Protein AF-A0A443QEW9-F1 (afdb_monomer)

Solvent-accessible surface area (backbone atoms only — not comparable to full-atom values): 5652 Å² total; per-residue (Å²): 107,82,83,52,45,66,53,49,74,74,38,50,66,60,48,54,50,66,76,63,37,86,85,68,76,74,61,65,90,79,42,79,91,50,72,88,54,58,60,74,56,68,64,31,67,66,51,55,51,48,52,52,51,53,49,53,50,50,51,51,52,52,53,52,50,52,51,55,50,51,52,53,55,45,52,58,48,49,57,59,41,51,58,66,77,54,79,79,82,86,85,133

Radius of gyration: 24.47 Å; Cα contacts (8 Å, |Δi|>4): 19; chains: 1; bounding box: 50×61×42 Å

Organism: NCBI:txid1965070

Sequence (92 aa):
IAIGLPFLLRYPIEYIKSSFNLGRVFLYQWTVNWRFLPEEIFLDRRFHILLILCHLAAILVVSNFEVTNREAIRSLRFDNWEHRAYPFKTST

pLDDT: mean 83.89, std 11.34, range [43.25, 97.5]

Mean predicted aligned error: 10.64 Å

InterPro domains:
  IPR007873 Glycosyltransferase, ALG3 [PF05208] (2-73)
  IPR007873 Glycosyltransferase, ALG3 [PTHR12646] (1-71)

Secondary structure (DSSP, 8-state):
-TTTHHHHHH-HHHHHHHHH-TTPPPPGGG-STTTTS-HHHHT-HHHHHHHHHHHHHHHHHHHHHHHHHHHHHHHHHHHHHHHHH-------

Foldseek 3Di:
DVVCVVVCVVCVPVCVCVVPVLVDQDQPVPDPPCVVPDRVLSRDPVNVVVVVVVVVVVVVVVVVVVVVVVVVVVVVVVVVVCCVVP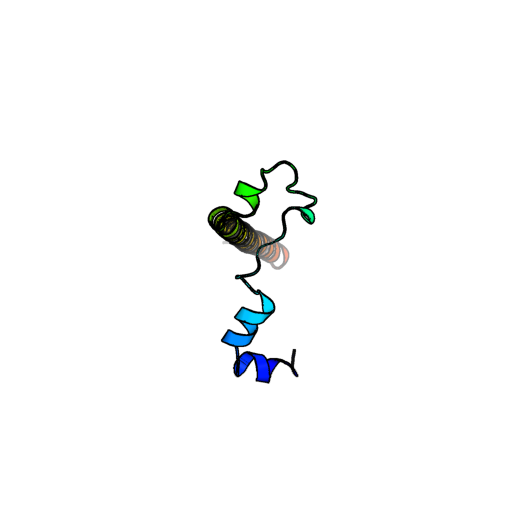VDDPDD

Structure (mmCIF, N/CA/C/O backbone):
data_AF-A0A443QEW9-F1
#
_entry.id   AF-A0A443QEW9-F1
#
loop_
_atom_site.group_PDB
_atom_site.id
_atom_site.type_symbol
_atom_site.label_atom_id
_atom_site.label_alt_id
_atom_site.label_comp_id
_atom_site.label_asym_id
_atom_site.label_entity_id
_atom_site.label_seq_id
_atom_site.pdbx_PDB_ins_code
_atom_site.Cartn_x
_atom_site.Cartn_y
_atom_site.Cartn_z
_atom_site.occupancy
_atom_site.B_iso_or_equiv
_atom_site.auth_seq_id
_atom_site.auth_comp_id
_atom_site.auth_asym_id
_atom_site.auth_atom_id
_atom_site.pdbx_PDB_model_num
ATOM 1 N N . ILE A 1 1 ? 17.245 -12.024 -10.519 1.00 63.19 1 ILE A N 1
ATOM 2 C CA . ILE A 1 1 ? 16.337 -11.427 -11.535 1.00 63.19 1 ILE A CA 1
ATOM 3 C C . ILE A 1 1 ? 16.400 -12.192 -12.859 1.00 63.19 1 ILE A C 1
ATOM 5 O O . ILE A 1 1 ? 15.355 -12.639 -13.303 1.00 63.19 1 I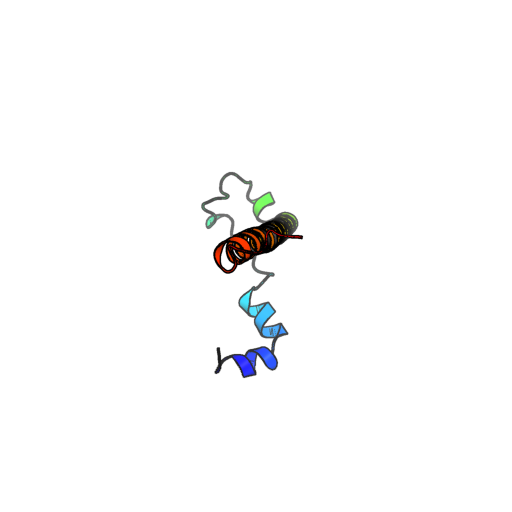LE A O 1
ATOM 9 N N . ALA A 1 2 ? 17.586 -12.435 -13.437 1.00 78.62 2 ALA A N 1
ATOM 10 C CA . ALA A 1 2 ? 17.736 -13.112 -14.738 1.00 78.62 2 ALA A CA 1
ATOM 11 C C . ALA A 1 2 ? 16.995 -14.464 -14.874 1.00 78.62 2 ALA A C 1
ATOM 13 O O . ALA A 1 2 ? 16.369 -14.712 -15.895 1.00 78.62 2 ALA A O 1
ATOM 14 N N . ILE A 1 3 ? 16.994 -15.300 -13.828 1.00 86.31 3 ILE A N 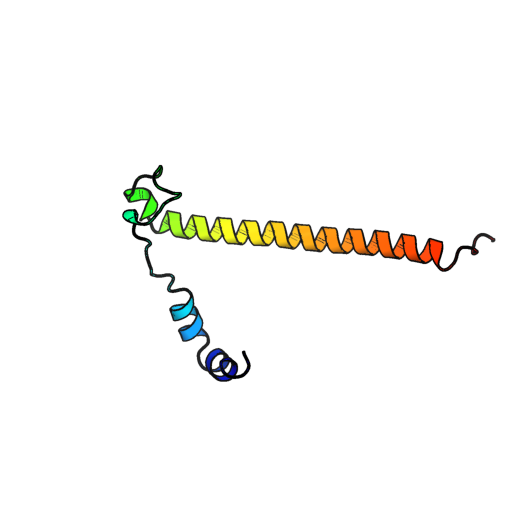1
ATOM 15 C CA . ILE A 1 3 ? 16.331 -16.620 -13.839 1.00 86.31 3 ILE A CA 1
ATOM 16 C C . ILE A 1 3 ? 14.800 -16.506 -13.714 1.00 86.31 3 ILE A C 1
ATOM 18 O O . ILE A 1 3 ? 14.065 -17.298 -14.291 1.00 86.31 3 ILE A O 1
ATOM 22 N N . GLY 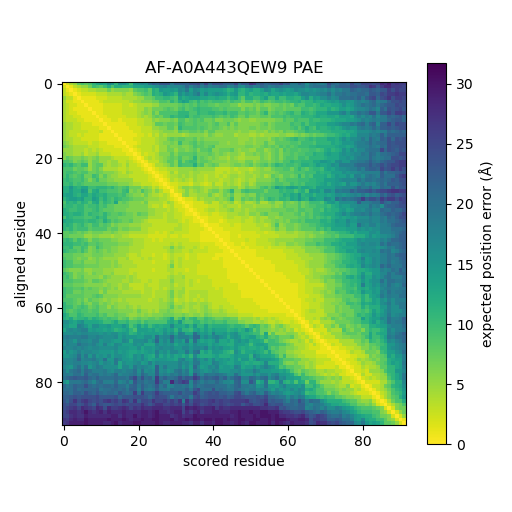A 1 4 ? 14.303 -15.503 -12.985 1.00 86.44 4 GLY A N 1
ATOM 23 C CA . GLY A 1 4 ? 12.864 -15.284 -12.789 1.00 86.44 4 GLY A CA 1
ATOM 24 C C . GLY A 1 4 ? 12.205 -14.469 -13.902 1.00 86.44 4 GLY A C 1
ATOM 25 O O . GLY A 1 4 ? 10.994 -14.535 -14.067 1.00 86.44 4 GLY A O 1
ATOM 26 N N . LEU A 1 5 ? 12.982 -13.722 -14.691 1.00 91.56 5 LEU A N 1
ATOM 27 C CA . LEU A 1 5 ? 12.486 -12.906 -15.798 1.00 91.56 5 LEU A CA 1
ATOM 28 C C . LEU A 1 5 ? 11.643 -13.691 -16.824 1.00 91.56 5 LEU A C 1
ATOM 30 O O . LEU A 1 5 ? 10.548 -13.219 -17.131 1.00 91.56 5 LEU A O 1
ATOM 34 N N . PRO A 1 6 ? 12.054 -14.881 -17.320 1.00 91.69 6 PRO A N 1
ATOM 35 C CA . PRO A 1 6 ? 11.207 -15.653 -18.232 1.00 91.69 6 PRO A CA 1
ATOM 36 C C . PRO A 1 6 ? 9.862 -16.045 -17.601 1.00 91.69 6 PRO A C 1
ATOM 38 O O . PRO A 1 6 ? 8.847 -16.042 -18.291 1.00 91.69 6 PRO A O 1
ATOM 41 N N . PHE A 1 7 ? 9.822 -16.313 -16.292 1.00 90.44 7 PHE A N 1
ATOM 42 C CA . PHE A 1 7 ? 8.579 -16.586 -15.565 1.00 90.44 7 PHE A CA 1
ATOM 43 C C . PHE A 1 7 ? 7.704 -15.330 -15.421 1.00 90.44 7 PHE A C 1
ATOM 45 O O . PHE A 1 7 ? 6.510 -15.392 -15.699 1.00 90.44 7 PHE A O 1
ATOM 52 N N . LEU A 1 8 ? 8.291 -14.182 -15.065 1.00 91.69 8 LEU A N 1
ATOM 53 C CA . LEU A 1 8 ? 7.574 -12.906 -14.931 1.00 91.69 8 LEU A CA 1
ATOM 54 C C . LEU A 1 8 ? 6.950 -12.443 -16.254 1.00 91.69 8 LEU A C 1
ATOM 56 O O . LEU A 1 8 ? 5.833 -11.934 -16.258 1.00 91.69 8 LEU A O 1
ATOM 60 N N . LEU A 1 9 ? 7.656 -12.637 -17.372 1.00 92.44 9 LEU A N 1
ATOM 61 C CA . LEU A 1 9 ? 7.168 -12.277 -18.706 1.00 92.44 9 LEU A CA 1
ATOM 62 C C . LEU A 1 9 ? 6.082 -13.237 -19.209 1.00 92.44 9 LEU A C 1
ATOM 64 O O . LEU A 1 9 ? 5.161 -12.813 -19.903 1.00 92.44 9 LEU A O 1
ATOM 68 N N . ARG A 1 10 ? 6.179 -14.527 -18.866 1.00 94.75 10 ARG A N 1
ATOM 69 C CA . ARG A 1 10 ? 5.219 -15.561 -19.282 1.00 94.75 10 ARG A CA 1
ATOM 70 C C . ARG A 1 10 ? 3.945 -15.553 -18.432 1.00 94.75 10 ARG A C 1
ATOM 72 O O . ARG A 1 10 ? 2.868 -15.799 -18.967 1.00 94.75 10 ARG A O 1
ATOM 79 N N . TYR A 1 11 ? 4.063 -15.266 -17.134 1.00 93.31 11 TYR A N 1
ATOM 80 C CA . TYR A 1 11 ? 2.974 -15.361 -16.157 1.00 93.31 11 TYR A CA 1
ATOM 81 C C . TYR A 1 11 ? 2.859 -14.118 -15.252 1.00 93.31 11 TYR A C 1
ATOM 83 O O . TYR A 1 11 ? 2.860 -14.236 -14.023 1.00 93.31 11 TYR A O 1
ATOM 91 N N . PRO A 1 12 ? 2.709 -12.908 -15.823 1.00 92.50 12 PRO A N 1
ATOM 92 C CA . PRO A 1 12 ? 2.653 -11.678 -15.032 1.00 92.50 12 PRO A CA 1
ATOM 93 C C . PRO A 1 12 ? 1.437 -11.639 -14.094 1.00 92.50 12 PRO A C 1
ATOM 95 O O . PRO A 1 12 ? 1.538 -11.182 -12.957 1.00 92.50 12 PRO A O 1
ATOM 98 N N . ILE A 1 13 ? 0.289 -12.160 -14.542 1.00 91.81 13 ILE A N 1
ATOM 99 C CA . ILE A 1 13 ? -0.956 -12.164 -13.759 1.00 91.81 13 ILE A CA 1
ATOM 100 C C . ILE A 1 13 ? -0.857 -13.124 -12.567 1.00 91.81 13 ILE A C 1
ATOM 102 O O . ILE A 1 13 ? -1.222 -12.750 -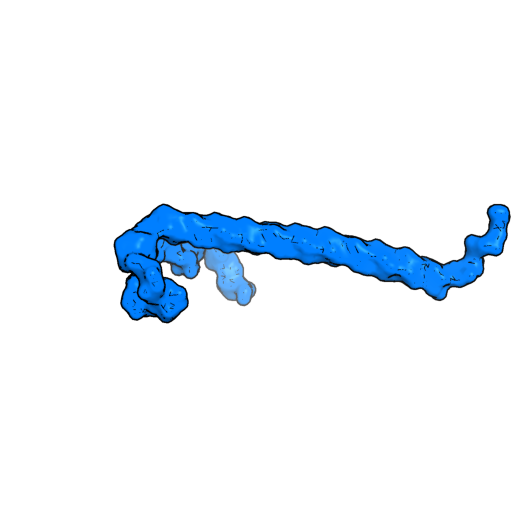11.454 1.00 91.81 13 ILE A O 1
ATOM 106 N N . GLU A 1 14 ? -0.357 -14.343 -12.786 1.00 91.75 14 GLU A N 1
ATOM 107 C CA . GLU A 1 14 ? -0.127 -15.341 -11.729 1.00 91.75 14 GLU A CA 1
ATOM 108 C C . GLU A 1 14 ? 0.838 -14.796 -10.675 1.00 91.75 14 GLU A C 1
ATOM 110 O O . GLU A 1 14 ? 0.566 -14.885 -9.478 1.00 91.75 14 GLU A O 1
ATOM 115 N N . TYR A 1 15 ? 1.929 -14.160 -11.119 1.00 90.81 15 TYR A N 1
ATOM 116 C CA . TYR A 1 15 ? 2.895 -13.539 -10.223 1.00 90.81 15 TYR A CA 1
ATOM 117 C C . TYR A 1 15 ? 2.242 -12.461 -9.360 1.00 90.81 15 TYR A C 1
ATOM 119 O O . TYR A 1 15 ? 2.311 -12.544 -8.141 1.00 90.81 15 TYR A O 1
ATOM 127 N N . ILE A 1 16 ? 1.536 -11.492 -9.954 1.00 90.06 16 ILE A N 1
ATOM 128 C CA . ILE A 1 16 ? 0.874 -10.430 -9.180 1.00 90.06 16 ILE A CA 1
ATOM 129 C C . ILE A 1 16 ? -0.141 -11.022 -8.191 1.00 90.06 16 ILE A C 1
ATOM 131 O O . ILE A 1 16 ? -0.149 -10.645 -7.016 1.00 90.06 16 ILE A O 1
ATOM 135 N N . LYS A 1 17 ? -0.969 -11.979 -8.629 1.00 88.50 17 LYS A N 1
ATOM 136 C CA . LYS A 1 17 ? -1.947 -12.642 -7.753 1.00 88.50 17 LYS A CA 1
ATOM 137 C C . LYS A 1 17 ? -1.271 -13.351 -6.583 1.00 88.50 17 LYS A C 1
ATOM 139 O O . LYS A 1 17 ? -1.731 -13.217 -5.452 1.00 88.50 17 LYS A O 1
ATOM 144 N N . SER A 1 18 ? -0.189 -14.079 -6.839 1.00 87.62 18 SER A N 1
ATOM 145 C CA . SER A 1 18 ? 0.470 -14.904 -5.829 1.00 87.62 18 SER A CA 1
ATOM 146 C C . SER A 1 18 ? 1.382 -14.096 -4.901 1.00 87.62 18 SER A C 1
ATOM 148 O O . SER A 1 18 ? 1.404 -14.353 -3.699 1.00 87.62 18 SER A O 1
ATOM 150 N N . SER A 1 19 ? 2.106 -13.106 -5.429 1.00 88.31 19 SER A N 1
ATOM 151 C CA . SER A 1 19 ? 3.033 -12.260 -4.669 1.00 88.31 19 SER A CA 1
ATOM 152 C C . SER A 1 19 ? 2.316 -11.346 -3.688 1.00 88.31 19 SER A C 1
ATOM 154 O O . SER A 1 19 ? 2.778 -11.186 -2.562 1.00 88.31 19 SER A O 1
ATOM 156 N N . PHE A 1 20 ? 1.192 -10.755 -4.100 1.00 85.19 20 PHE A N 1
ATOM 157 C CA . PHE A 1 20 ? 0.460 -9.818 -3.249 1.00 85.19 20 PHE A CA 1
ATOM 158 C C . PHE A 1 20 ? -0.706 -10.465 -2.509 1.00 85.19 20 PHE A C 1
ATOM 160 O O . PHE A 1 20 ? -1.074 -9.971 -1.449 1.00 85.19 20 PHE A O 1
ATOM 167 N N . ASN A 1 21 ? -1.279 -11.552 -3.045 1.00 84.75 21 ASN A N 1
ATOM 168 C CA . ASN A 1 21 ? -2.420 -12.271 -2.474 1.00 84.75 21 ASN A CA 1
ATOM 169 C C . ASN A 1 21 ? -3.460 -11.313 -1.862 1.00 84.75 21 ASN A C 1
ATOM 171 O O . ASN A 1 21 ? -3.766 -11.370 -0.675 1.00 84.75 21 ASN A O 1
ATOM 175 N N . LEU A 1 22 ? -3.978 -10.394 -2.688 1.00 80.12 22 LEU A N 1
ATOM 176 C CA . LEU A 1 22 ? -4.861 -9.292 -2.267 1.00 80.12 22 LEU A CA 1
ATOM 177 C C . LEU A 1 22 ? -6.203 -9.756 -1.664 1.00 80.12 22 LEU A C 1
ATOM 179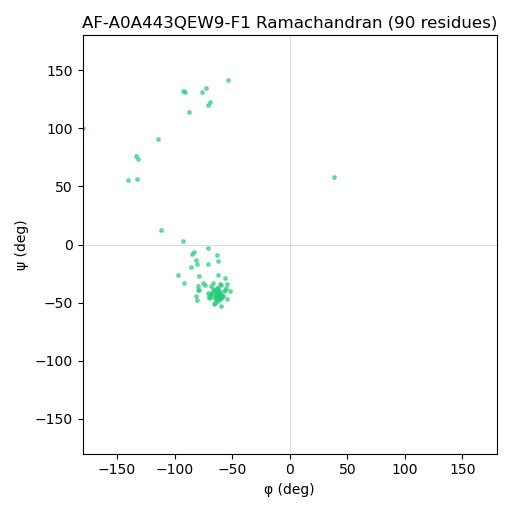 O O . LEU A 1 22 ? -6.968 -8.938 -1.162 1.00 80.12 22 LEU A O 1
ATOM 183 N N . GLY A 1 23 ? -6.515 -11.055 -1.743 1.00 81.69 23 GLY A N 1
ATOM 184 C CA . GLY A 1 23 ? -7.658 -11.671 -1.064 1.00 81.69 23 GLY A CA 1
ATOM 185 C C . GLY A 1 23 ? -7.370 -12.083 0.382 1.00 81.69 23 GLY A C 1
ATOM 186 O O . GLY A 1 23 ? -8.291 -12.472 1.095 1.00 81.69 23 GLY A O 1
ATOM 187 N N . ARG A 1 24 ? -6.111 -12.014 0.828 1.00 86.19 24 ARG A N 1
ATOM 188 C CA . ARG A 1 24 ? -5.724 -12.335 2.199 1.00 86.19 24 ARG A CA 1
ATOM 189 C C . ARG A 1 24 ? -6.219 -11.249 3.149 1.00 86.19 24 ARG A C 1
ATOM 191 O O . ARG A 1 24 ? -5.798 -10.099 3.062 1.00 86.19 24 ARG A O 1
ATOM 198 N N . VAL A 1 25 ? -7.047 -11.653 4.104 1.00 83.12 25 VAL A N 1
ATOM 199 C CA . VAL A 1 25 ? -7.437 -10.823 5.246 1.00 83.12 25 VAL A CA 1
ATOM 200 C C . VAL A 1 25 ? -6.449 -11.077 6.384 1.00 83.12 25 VAL A C 1
ATOM 202 O O . VAL A 1 25 ? -6.128 -12.226 6.696 1.00 83.12 25 VAL A O 1
ATOM 205 N N . PHE A 1 26 ? -5.924 -10.009 6.981 1.00 84.38 26 PHE A N 1
ATOM 206 C CA . PHE A 1 26 ? -5.075 -10.124 8.164 1.00 84.38 26 PHE A CA 1
ATOM 207 C C . PHE A 1 26 ? -5.945 -10.485 9.369 1.00 84.38 26 PHE A C 1
ATOM 209 O O . PHE A 1 26 ? -6.995 -9.886 9.571 1.00 84.38 26 PHE A O 1
ATOM 216 N N . LEU A 1 27 ? -5.523 -11.452 10.182 1.00 84.06 27 LEU A N 1
ATOM 217 C CA . LEU A 1 27 ? -6.258 -11.772 11.406 1.00 84.06 27 LEU A CA 1
ATOM 218 C C . LEU A 1 27 ? -5.954 -10.704 12.458 1.00 84.06 27 LEU A C 1
ATOM 220 O O . LEU A 1 27 ? -4.785 -10.418 12.729 1.00 84.06 27 LEU A O 1
ATOM 224 N N . TYR A 1 28 ? -7.001 -10.174 13.085 1.00 83.31 28 TYR A N 1
ATOM 225 C CA . TYR A 1 28 ? -6.904 -9.095 14.066 1.00 83.31 28 TYR A CA 1
ATOM 226 C C . TYR A 1 28 ? -5.946 -9.416 15.228 1.00 83.31 28 TYR A C 1
ATOM 228 O O . TYR A 1 28 ? -5.149 -8.570 15.637 1.00 83.31 28 TYR A O 1
ATOM 236 N N . GLN A 1 29 ? -5.922 -10.677 15.675 1.00 80.06 29 GLN A N 1
ATOM 237 C CA . GLN A 1 29 ? -5.051 -11.166 16.753 1.00 80.06 29 GLN A CA 1
ATOM 238 C C . GLN A 1 29 ? -3.543 -10.927 16.534 1.00 80.06 29 GLN A C 1
ATOM 240 O O . GLN A 1 29 ? -2.810 -10.757 17.507 1.00 80.06 29 GLN A O 1
ATOM 245 N N . TRP A 1 30 ? -3.078 -10.884 15.278 1.00 77.94 30 TRP A N 1
ATOM 246 C CA . TRP A 1 30 ? -1.658 -10.706 14.935 1.00 77.94 30 TRP A CA 1
ATOM 247 C C . TRP 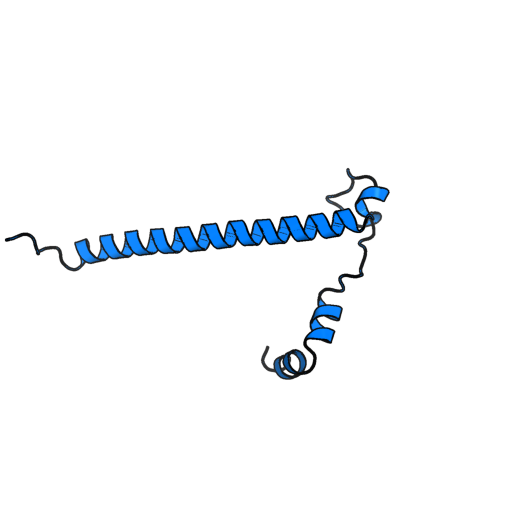A 1 30 ? -1.276 -9.243 14.708 1.00 77.94 30 TRP A C 1
ATOM 249 O O . TRP A 1 30 ? -0.139 -8.937 14.346 1.00 77.94 30 TRP A O 1
ATOM 259 N N . THR A 1 31 ? -2.216 -8.322 14.901 1.00 85.69 31 THR A N 1
ATOM 260 C CA . THR A 1 31 ? -1.967 -6.903 14.688 1.00 85.69 31 THR A CA 1
ATOM 261 C C . THR A 1 31 ? -1.410 -6.295 15.968 1.00 85.69 31 THR A C 1
ATOM 263 O O . THR A 1 31 ? -2.071 -6.243 17.000 1.00 85.69 31 THR A O 1
ATOM 266 N N . VAL A 1 32 ? -0.154 -5.852 15.924 1.00 80.31 32 VAL A N 1
ATOM 267 C CA . VAL A 1 32 ? 0.468 -5.176 17.075 1.00 80.31 32 VAL A CA 1
ATOM 268 C C . VAL A 1 32 ? 0.029 -3.710 17.118 1.00 80.31 32 VAL A C 1
ATOM 270 O O . VAL A 1 32 ? -0.447 -3.231 18.142 1.00 80.31 32 VAL A O 1
ATOM 273 N N . ASN A 1 33 ? 0.102 -3.016 15.980 1.00 90.06 33 ASN A N 1
ATOM 274 C CA . ASN A 1 33 ? -0.125 -1.568 15.903 1.00 90.06 33 ASN A CA 1
ATOM 275 C C . ASN A 1 33 ? -1.608 -1.159 15.851 1.00 90.06 33 ASN A C 1
ATOM 277 O O . ASN A 1 33 ? -1.912 0.016 16.022 1.00 90.06 33 ASN A O 1
ATOM 281 N N . TRP A 1 34 ? -2.528 -2.101 15.616 1.00 87.75 34 TRP A N 1
ATOM 282 C CA . TRP A 1 34 ? -3.948 -1.814 15.362 1.00 87.75 34 TRP A CA 1
ATOM 283 C C . TRP A 1 34 ? -4.892 -2.281 16.479 1.00 87.75 34 TRP A C 1
ATOM 285 O O . TRP A 1 34 ? -6.102 -2.244 16.297 1.00 87.75 34 TRP A O 1
ATOM 295 N N . ARG A 1 35 ? -4.374 -2.650 17.661 1.00 86.88 35 ARG A N 1
ATOM 296 C CA . ARG A 1 35 ? -5.191 -3.135 18.796 1.00 86.88 35 ARG A CA 1
ATOM 297 C C . ARG A 1 35 ? -6.196 -2.130 19.367 1.00 86.88 35 ARG A C 1
ATOM 299 O O . ARG A 1 35 ? -7.044 -2.506 20.167 1.00 86.88 35 ARG A O 1
ATOM 306 N N . PHE A 1 36 ? -6.071 -0.854 19.013 1.00 89.00 36 PHE A N 1
ATOM 307 C CA . PHE A 1 36 ? -7.024 0.183 19.411 1.00 89.00 36 PHE A CA 1
ATOM 308 C C . PHE A 1 36 ? -8.282 0.197 18.526 1.00 89.00 36 PHE A C 1
ATOM 310 O O . PHE A 1 36 ? -9.276 0.818 18.894 1.00 89.00 36 PHE A O 1
ATOM 317 N N . LEU A 1 37 ? -8.233 -0.439 17.351 1.00 90.25 37 LEU A N 1
ATOM 318 C CA . LEU A 1 37 ? -9.324 -0.462 16.387 1.00 90.25 37 LEU A CA 1
ATOM 319 C C . LEU A 1 37 ? -10.202 -1.699 16.635 1.00 90.25 37 LEU A C 1
ATOM 321 O O . LEU A 1 37 ? -9.655 -2.791 16.725 1.00 90.25 37 LEU A O 1
ATOM 325 N N . PRO A 1 38 ? -11.539 -1.579 16.702 1.00 91.56 38 PRO A N 1
ATOM 326 C CA . PRO A 1 38 ? -12.422 -2.738 16.803 1.00 91.56 38 PRO A CA 1
ATOM 327 C C . PRO A 1 38 ? -12.163 -3.768 15.696 1.00 91.56 38 PRO A C 1
ATOM 329 O O . PRO A 1 38 ? -11.953 -3.404 14.536 1.00 91.56 38 PRO A O 1
ATOM 332 N N . GLU A 1 39 ? -12.234 -5.054 16.045 1.00 90.44 39 GLU A N 1
ATOM 333 C CA . GLU A 1 39 ? -11.990 -6.168 15.116 1.00 90.44 39 GLU A CA 1
ATOM 334 C C . GLU A 1 39 ? -12.907 -6.114 13.886 1.00 90.44 39 GLU A C 1
ATOM 336 O O . GLU A 1 39 ? -12.460 -6.337 12.764 1.00 90.44 39 GLU A O 1
ATOM 341 N N . GLU A 1 40 ? -14.167 -5.733 14.091 1.00 90.88 40 GLU A N 1
ATOM 342 C CA . GLU A 1 40 ? -15.178 -5.562 13.043 1.00 90.88 40 GLU A CA 1
ATOM 343 C C . GLU A 1 40 ? -14.737 -4.563 11.966 1.00 90.88 40 GLU A C 1
ATOM 345 O O . GLU A 1 40 ? -14.945 -4.793 10.777 1.00 90.88 40 GLU A O 1
ATOM 350 N N . ILE A 1 41 ? -14.088 -3.469 12.381 1.00 90.69 41 ILE A N 1
ATOM 351 C CA . ILE A 1 41 ? -13.585 -2.435 11.471 1.00 90.69 41 ILE A CA 1
ATOM 352 C C . ILE A 1 41 ? -12.277 -2.898 10.833 1.00 90.69 41 ILE A C 1
ATOM 354 O O . ILE A 1 41 ? -12.061 -2.680 9.643 1.00 90.69 41 ILE A O 1
ATOM 358 N N . PHE A 1 42 ? -11.410 -3.559 11.606 1.00 90.62 42 PHE A N 1
ATOM 359 C CA . PHE A 1 42 ? -10.141 -4.066 11.097 1.00 90.62 42 PHE A CA 1
ATOM 360 C C . PHE A 1 42 ? -10.332 -5.112 9.992 1.00 90.62 42 PHE A C 1
ATOM 362 O O . PHE A 1 42 ? -9.563 -5.113 9.037 1.00 90.62 42 PHE A O 1
ATOM 369 N N . LEU A 1 43 ? -11.346 -5.975 10.107 1.00 90.19 43 LEU A N 1
ATOM 370 C CA . LEU A 1 43 ? -11.679 -7.004 9.117 1.00 90.19 43 LEU A CA 1
ATOM 371 C C . LEU A 1 43 ? -12.539 -6.476 7.950 1.00 90.19 43 LEU A C 1
ATOM 373 O O . LEU A 1 43 ? -12.780 -7.211 6.987 1.00 90.19 43 LEU A O 1
ATOM 377 N N . ASP A 1 44 ? -13.007 -5.222 7.998 1.00 91.44 44 ASP A N 1
ATOM 378 C CA . ASP A 1 44 ? -13.815 -4.639 6.927 1.00 91.44 44 ASP A CA 1
ATOM 379 C C . ASP A 1 44 ? -12.966 -4.427 5.661 1.00 91.44 44 ASP A C 1
ATOM 381 O O . ASP A 1 44 ? -11.971 -3.696 5.627 1.00 91.44 44 ASP A O 1
ATOM 385 N N . ARG A 1 45 ? -13.403 -5.024 4.548 1.00 89.31 45 ARG A N 1
ATOM 386 C CA . ARG A 1 45 ? -12.749 -4.897 3.238 1.00 89.31 45 ARG A CA 1
ATOM 387 C C . ARG A 1 45 ? -12.568 -3.440 2.792 1.00 89.31 45 ARG A C 1
ATOM 389 O O . ARG A 1 45 ? -11.586 -3.125 2.121 1.00 89.31 45 ARG A O 1
ATOM 396 N N . ARG A 1 46 ? -13.496 -2.551 3.143 1.00 92.44 46 ARG A N 1
ATOM 397 C CA . ARG A 1 46 ? -13.449 -1.115 2.827 1.00 92.44 46 ARG A CA 1
ATOM 398 C C . ARG A 1 46 ? -12.281 -0.441 3.536 1.00 92.44 46 ARG A C 1
ATOM 400 O O . ARG A 1 46 ? -11.589 0.358 2.910 1.00 92.44 46 ARG A O 1
ATOM 407 N N . PHE A 1 47 ? -12.026 -0.804 4.793 1.00 91.19 47 PHE A N 1
ATOM 408 C CA . PHE A 1 47 ? -10.896 -0.296 5.567 1.00 91.19 47 PHE A CA 1
ATOM 409 C C . PHE A 1 47 ? -9.559 -0.699 4.926 1.00 91.19 47 PHE A C 1
ATOM 411 O O . PHE A 1 47 ? -8.692 0.149 4.714 1.00 91.19 47 PHE A O 1
ATOM 418 N N . HIS A 1 48 ? -9.425 -1.956 4.491 1.00 90.44 48 HIS A N 1
ATOM 419 C CA . HIS A 1 48 ? -8.236 -2.413 3.761 1.00 90.44 48 HIS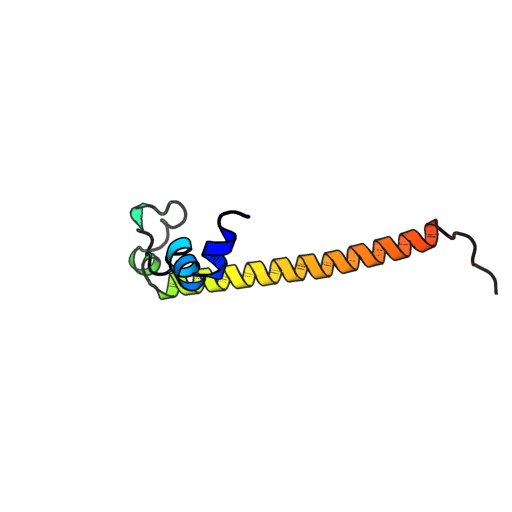 A CA 1
ATOM 420 C C . HIS A 1 48 ? -8.024 -1.672 2.429 1.00 90.44 48 HIS A C 1
ATOM 422 O O . HIS A 1 48 ? -6.896 -1.297 2.105 1.00 90.44 48 HIS A O 1
ATOM 428 N N . ILE A 1 49 ? -9.092 -1.431 1.659 1.00 92.12 49 ILE A N 1
ATOM 429 C CA . ILE A 1 49 ? -9.008 -0.663 0.405 1.00 92.12 49 ILE A CA 1
ATOM 430 C C . ILE A 1 49 ? -8.585 0.782 0.691 1.00 92.12 49 ILE A C 1
ATOM 432 O O . ILE A 1 49 ? -7.703 1.303 0.010 1.00 92.12 49 ILE A O 1
ATOM 436 N N . LEU A 1 50 ? -9.163 1.413 1.717 1.00 94.69 50 LEU A N 1
ATOM 437 C CA . LEU A 1 50 ? -8.803 2.767 2.133 1.00 94.69 50 LEU A CA 1
ATOM 438 C C . LEU A 1 50 ? -7.318 2.864 2.508 1.00 94.69 50 LEU A C 1
ATOM 440 O O . LEU A 1 50 ? -6.639 3.779 2.049 1.00 94.69 50 LEU A O 1
ATOM 444 N N . LEU A 1 51 ? -6.794 1.899 3.270 1.00 92.56 51 LEU A N 1
ATOM 445 C CA . LEU A 1 51 ? -5.373 1.846 3.625 1.00 92.56 51 LEU A CA 1
ATOM 446 C C . LEU A 1 51 ? -4.467 1.797 2.390 1.00 92.56 51 LEU A C 1
ATOM 448 O O . LEU A 1 51 ? -3.478 2.528 2.327 1.00 92.56 51 LEU A O 1
ATOM 452 N N . ILE A 1 52 ? -4.811 0.973 1.395 1.00 92.50 52 ILE A N 1
ATOM 453 C CA . ILE A 1 52 ? -4.045 0.885 0.144 1.00 92.50 52 ILE A CA 1
ATOM 454 C C . ILE A 1 52 ? -4.097 2.217 -0.611 1.00 92.50 52 ILE A C 1
ATOM 456 O O . ILE A 1 52 ? -3.060 2.693 -1.070 1.00 92.50 52 ILE A O 1
ATOM 460 N N . LEU A 1 53 ? -5.268 2.850 -0.708 1.00 96.25 53 LEU A N 1
ATOM 461 C CA . LEU A 1 53 ? -5.409 4.149 -1.370 1.00 96.25 53 LEU A CA 1
ATOM 462 C C . LEU A 1 53 ? -4.584 5.236 -0.673 1.00 96.25 53 LEU A C 1
ATOM 464 O O . LEU A 1 53 ? -3.855 5.966 -1.343 1.00 96.25 53 LEU A O 1
ATOM 468 N N . CYS A 1 54 ? -4.631 5.309 0.660 1.00 96.81 54 CYS A N 1
ATOM 469 C CA . CYS A 1 54 ? -3.805 6.233 1.436 1.00 96.81 54 CYS A CA 1
ATOM 470 C C . CYS A 1 54 ? -2.309 5.977 1.223 1.00 96.81 54 CYS A C 1
ATOM 472 O O . CYS A 1 54 ? -1.542 6.925 1.073 1.00 96.81 54 CYS A O 1
ATOM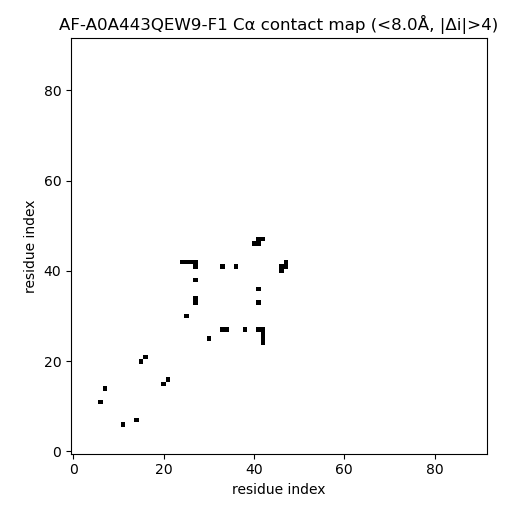 474 N N . HIS A 1 55 ? -1.888 4.712 1.169 1.00 94.19 55 HIS A N 1
ATOM 475 C CA . HIS A 1 55 ? -0.493 4.357 0.929 1.00 94.19 55 HIS A CA 1
ATOM 476 C C . HIS A 1 55 ? -0.019 4.772 -0.472 1.00 94.19 55 HIS A C 1
ATOM 478 O O . HIS A 1 55 ? 1.034 5.392 -0.608 1.00 94.19 55 HIS A O 1
ATOM 484 N N . LEU A 1 56 ? -0.814 4.494 -1.510 1.00 96.31 56 LEU A N 1
ATOM 485 C CA . LEU A 1 56 ? -0.509 4.909 -2.882 1.00 96.31 56 LEU A CA 1
ATOM 486 C C . LEU A 1 56 ? -0.468 6.434 -3.017 1.00 96.31 56 LEU A C 1
ATOM 488 O O . LEU A 1 56 ? 0.433 6.965 -3.664 1.00 96.31 56 LEU A O 1
ATOM 492 N N . ALA A 1 57 ? -1.395 7.141 -2.366 1.00 97.50 57 ALA A N 1
ATOM 493 C CA . ALA A 1 57 ? -1.388 8.598 -2.321 1.00 97.50 57 ALA A CA 1
ATOM 494 C C . ALA A 1 57 ? -0.130 9.135 -1.622 1.00 97.50 57 ALA A C 1
ATOM 496 O O . ALA A 1 57 ? 0.512 10.043 -2.143 1.00 97.50 57 ALA A O 1
ATOM 497 N N . ALA A 1 58 ? 0.271 8.547 -0.491 1.00 95.88 58 ALA A N 1
ATOM 498 C CA . ALA A 1 58 ? 1.488 8.936 0.214 1.00 95.88 58 ALA A CA 1
ATOM 499 C C . ALA A 1 58 ? 2.741 8.729 -0.653 1.00 95.88 58 ALA A C 1
ATOM 501 O O . ALA A 1 58 ? 3.563 9.637 -0.758 1.00 95.88 58 ALA A O 1
ATOM 502 N N . ILE A 1 59 ? 2.859 7.582 -1.333 1.00 95.69 59 ILE A N 1
ATOM 503 C CA . ILE A 1 59 ? 3.957 7.324 -2.279 1.00 95.69 59 ILE A CA 1
ATOM 504 C C . ILE A 1 59 ? 3.950 8.355 -3.407 1.00 95.69 59 ILE A C 1
ATOM 506 O O . ILE A 1 59 ? 5.004 8.879 -3.767 1.00 95.69 59 ILE A O 1
ATOM 510 N N . LEU A 1 60 ? 2.781 8.673 -3.967 1.00 96.00 60 LEU A N 1
ATOM 511 C CA . LEU A 1 60 ? 2.671 9.658 -5.038 1.00 96.00 60 LEU A CA 1
ATOM 512 C C . LEU A 1 60 ? 3.117 11.045 -4.562 1.00 96.00 60 LEU A C 1
ATOM 514 O O . LEU A 1 60 ? 3.899 11.701 -5.240 1.00 96.00 60 LEU A O 1
ATOM 518 N N . VAL A 1 61 ? 2.675 11.481 -3.386 1.00 95.69 61 VAL A N 1
ATOM 519 C CA . VAL A 1 61 ? 3.070 12.778 -2.823 1.00 95.69 61 VAL A CA 1
ATOM 520 C C . VAL A 1 61 ? 4.576 12.828 -2.573 1.00 95.69 61 VAL A C 1
ATOM 522 O O . VAL A 1 61 ? 5.231 13.769 -3.015 1.00 95.69 61 VAL A O 1
ATOM 525 N N . VAL A 1 62 ? 5.141 11.806 -1.923 1.00 94.25 62 VAL A N 1
ATOM 526 C CA . VAL A 1 62 ? 6.580 11.751 -1.623 1.00 94.25 62 VAL A CA 1
ATOM 527 C C . VAL A 1 62 ? 7.408 11.710 -2.906 1.00 94.25 62 VAL A C 1
ATOM 529 O O . VAL A 1 62 ? 8.349 12.484 -3.045 1.00 94.25 62 VAL A O 1
ATOM 532 N N . SER A 1 63 ? 7.034 10.874 -3.876 1.00 92.00 63 SER A N 1
ATOM 533 C CA . SER A 1 63 ? 7.754 10.783 -5.152 1.00 92.00 63 SER A CA 1
ATOM 534 C C . SER A 1 63 ? 7.711 12.094 -5.941 1.00 92.00 63 SER A C 1
ATOM 536 O O . SER A 1 63 ? 8.748 12.536 -6.426 1.00 92.00 63 SER A O 1
ATOM 538 N N . ASN A 1 64 ? 6.562 12.770 -6.020 1.00 88.62 64 ASN A N 1
ATOM 539 C CA . ASN A 1 64 ? 6.469 14.075 -6.684 1.00 88.62 64 ASN A CA 1
ATOM 540 C C . ASN A 1 64 ? 7.259 15.163 -5.945 1.00 88.62 64 ASN A C 1
ATOM 542 O O . ASN A 1 64 ? 7.901 15.999 -6.587 1.00 88.62 64 ASN A O 1
ATOM 546 N N . PHE A 1 65 ? 7.247 15.143 -4.611 1.00 87.06 65 PHE A N 1
ATOM 547 C CA . PHE A 1 65 ? 8.024 16.076 -3.800 1.00 87.06 65 PHE A CA 1
ATOM 548 C C . PHE A 1 65 ? 9.529 15.886 -4.019 1.00 87.06 65 PHE A C 1
ATOM 550 O O . PHE A 1 65 ? 10.247 16.851 -4.280 1.00 87.06 65 PHE A O 1
ATOM 557 N N . GLU A 1 66 ? 10.014 14.645 -3.978 1.00 80.88 66 GLU A N 1
ATOM 558 C CA . GLU A 1 66 ? 11.426 14.335 -4.201 1.00 80.88 66 GLU A CA 1
ATOM 559 C C . GLU A 1 66 ? 11.882 14.643 -5.628 1.00 80.88 66 GLU A C 1
ATOM 561 O O . GLU A 1 66 ? 12.992 15.145 -5.812 1.00 80.88 66 GLU A O 1
ATOM 566 N N . VAL A 1 67 ? 11.050 14.369 -6.637 1.00 79.69 67 VAL A N 1
ATOM 567 C CA . VAL A 1 67 ? 11.364 14.666 -8.043 1.00 79.69 67 VAL A CA 1
ATOM 568 C C . VAL A 1 67 ? 11.468 16.173 -8.261 1.00 79.69 67 VAL A C 1
ATOM 570 O O . VAL A 1 67 ? 12.497 16.643 -8.744 1.00 79.69 67 VAL A O 1
ATOM 573 N N . THR A 1 68 ? 10.475 16.939 -7.807 1.00 80.38 68 THR A N 1
ATOM 574 C CA . THR A 1 68 ? 10.485 18.409 -7.903 1.00 80.38 68 THR A CA 1
ATOM 575 C C . THR A 1 68 ? 11.690 19.010 -7.172 1.00 80.38 68 THR A C 1
ATOM 577 O O . THR A 1 68 ? 12.395 19.866 -7.707 1.00 80.38 68 THR A O 1
ATOM 580 N N . ASN A 1 69 ? 11.987 18.528 -5.961 1.00 83.50 69 ASN A N 1
ATOM 581 C CA . ASN A 1 69 ? 13.128 19.008 -5.184 1.00 83.50 69 ASN A CA 1
ATOM 582 C C . ASN A 1 69 ? 14.473 18.611 -5.826 1.00 83.50 69 ASN A C 1
ATOM 584 O O . ASN A 1 69 ? 15.420 19.394 -5.827 1.00 83.50 69 ASN A O 1
ATOM 588 N N . ARG A 1 70 ? 14.572 17.425 -6.444 1.00 79.69 70 ARG A N 1
ATOM 589 C CA . ARG A 1 70 ? 15.768 17.023 -7.203 1.00 79.69 70 ARG A CA 1
ATOM 590 C C . ARG A 1 70 ? 16.047 17.953 -8.368 1.00 79.69 70 ARG A C 1
ATOM 592 O O . ARG A 1 70 ? 17.216 18.255 -8.593 1.00 79.69 70 ARG A O 1
ATOM 599 N N . GLU A 1 71 ? 15.023 18.357 -9.113 1.00 79.69 71 GLU A N 1
ATOM 600 C CA . GLU A 1 71 ? 15.180 19.273 -10.245 1.00 79.69 71 GLU A CA 1
ATOM 601 C C . GLU A 1 71 ? 15.599 20.668 -9.779 1.00 79.69 71 GLU A C 1
ATOM 603 O O . GLU A 1 71 ? 16.560 21.212 -10.320 1.00 79.69 71 GLU A O 1
ATOM 608 N N . ALA A 1 72 ? 14.996 21.177 -8.701 1.00 80.25 72 ALA A N 1
ATOM 609 C CA . ALA A 1 72 ? 15.382 22.448 -8.087 1.00 80.25 72 ALA A CA 1
ATOM 610 C C . ALA A 1 72 ? 16.821 22.434 -7.531 1.00 80.25 72 ALA A C 1
ATOM 612 O O . ALA A 1 72 ? 17.601 23.356 -7.755 1.00 80.25 72 ALA A O 1
ATOM 613 N N . ILE A 1 73 ? 17.232 21.363 -6.845 1.00 80.56 73 ILE A N 1
ATOM 614 C CA . ILE A 1 73 ? 18.617 21.211 -6.368 1.00 80.56 73 ILE A CA 1
ATOM 615 C C . ILE A 1 73 ? 19.587 21.067 -7.551 1.00 80.56 73 ILE A C 1
ATOM 617 O O . ILE A 1 73 ? 20.735 21.513 -7.467 1.00 80.56 73 ILE A O 1
ATOM 621 N N . ARG A 1 74 ? 19.157 20.446 -8.659 1.00 81.75 74 ARG A N 1
ATOM 622 C CA . ARG A 1 74 ? 19.958 20.357 -9.885 1.00 81.75 74 ARG A CA 1
ATOM 623 C C . ARG A 1 74 ? 20.170 21.727 -10.505 1.00 81.75 74 ARG A C 1
ATOM 625 O O . ARG A 1 74 ? 21.322 22.046 -10.764 1.00 81.75 74 ARG A O 1
ATOM 632 N N . SER A 1 75 ? 19.113 22.511 -10.721 1.00 79.56 75 SER A N 1
ATOM 633 C CA . SER A 1 75 ? 19.226 23.840 -11.333 1.00 79.56 75 SER A CA 1
ATOM 634 C C . SER A 1 75 ? 20.113 24.755 -10.491 1.00 79.56 75 SER A C 1
ATOM 636 O O . SER A 1 75 ? 21.104 25.262 -10.999 1.00 79.56 75 SER A O 1
ATOM 638 N N . LEU A 1 76 ? 19.896 24.802 -9.171 1.00 79.38 76 LEU A N 1
ATOM 639 C CA . LEU A 1 76 ? 20.744 25.562 -8.245 1.00 79.38 76 LEU A CA 1
ATOM 640 C C . LEU A 1 76 ? 22.214 25.111 -8.265 1.00 79.38 76 LEU A C 1
ATOM 642 O O . LEU A 1 76 ? 23.126 25.924 -8.108 1.00 79.38 76 LEU A O 1
ATOM 646 N N . ARG A 1 77 ? 22.475 23.810 -8.449 1.00 83.88 77 ARG A N 1
ATOM 647 C CA . ARG A 1 77 ? 23.839 23.287 -8.603 1.00 83.88 77 ARG A CA 1
ATOM 648 C C . ARG A 1 77 ? 24.448 23.688 -9.948 1.00 83.88 77 ARG A C 1
ATOM 650 O O . ARG A 1 77 ? 25.636 23.998 -9.964 1.00 83.88 77 ARG A O 1
ATOM 657 N N . PHE A 1 78 ? 23.685 23.630 -11.039 1.00 74.88 78 PHE A N 1
ATOM 658 C CA . PHE A 1 78 ? 24.156 23.972 -12.382 1.00 74.88 78 PHE A CA 1
ATOM 659 C C . PHE A 1 78 ? 24.447 25.470 -12.513 1.00 74.88 78 PHE A C 1
ATOM 661 O O . PHE A 1 78 ? 25.544 25.810 -12.948 1.00 74.88 78 PHE A O 1
ATOM 668 N N . ASP A 1 79 ? 23.566 26.340 -12.015 1.00 78.06 79 ASP A N 1
ATOM 669 C CA . ASP A 1 79 ? 23.781 27.794 -11.997 1.00 78.06 79 ASP A CA 1
ATOM 670 C C . ASP A 1 79 ? 25.043 28.147 -11.189 1.00 78.06 79 ASP A C 1
ATOM 672 O O . ASP A 1 79 ? 25.938 28.864 -11.637 1.00 78.06 79 ASP A O 1
ATOM 676 N N . ASN A 1 80 ? 25.194 27.545 -10.005 1.00 76.19 80 ASN A N 1
ATOM 677 C CA . ASN A 1 80 ? 26.370 27.740 -9.153 1.00 76.19 80 ASN A CA 1
ATOM 678 C C . ASN A 1 80 ? 27.653 27.074 -9.712 1.00 76.19 80 ASN A C 1
ATOM 680 O O . ASN A 1 80 ? 28.764 27.360 -9.255 1.00 76.19 80 ASN A O 1
ATOM 684 N N . TRP A 1 81 ? 27.532 26.144 -10.663 1.00 65.88 81 TRP A N 1
ATOM 685 C CA . TRP A 1 81 ? 28.664 25.571 -11.395 1.00 65.88 81 TRP A CA 1
ATOM 686 C C . TRP A 1 81 ? 29.105 26.499 -12.527 1.00 65.88 81 TRP A C 1
ATOM 688 O O . TRP A 1 81 ? 30.302 26.751 -12.632 1.00 65.88 81 TRP A O 1
ATOM 698 N N . GLU A 1 82 ? 28.184 27.061 -13.315 1.00 70.25 82 GLU A N 1
ATOM 699 C CA . GLU A 1 82 ? 28.535 27.997 -14.393 1.00 70.25 82 GLU A CA 1
ATOM 700 C C . GLU A 1 82 ? 29.271 29.228 -13.856 1.00 70.25 82 GLU A C 1
ATOM 702 O O . GLU A 1 82 ? 30.339 29.578 -14.365 1.00 70.25 82 GLU A O 1
ATOM 707 N N . HIS A 1 83 ? 28.780 29.814 -12.758 1.00 64.00 83 HIS A N 1
ATOM 708 C CA . HIS A 1 83 ? 29.432 30.954 -12.109 1.00 64.00 83 HIS A CA 1
ATOM 709 C C . HIS A 1 83 ? 30.840 30.641 -11.568 1.00 64.00 83 HIS A C 1
ATOM 711 O O . HIS A 1 83 ? 31.670 31.543 -11.467 1.00 64.00 83 HIS A O 1
ATOM 717 N N . ARG A 1 84 ? 31.137 29.376 -11.231 1.00 67.88 84 ARG A N 1
ATOM 718 C CA . ARG A 1 84 ? 32.468 28.948 -10.758 1.00 67.88 84 ARG A CA 1
ATOM 719 C C . ARG A 1 84 ? 33.397 28.471 -11.872 1.00 67.88 84 ARG A C 1
ATOM 721 O O . ARG A 1 84 ? 34.604 28.653 -11.753 1.00 67.88 84 ARG A O 1
ATOM 728 N N . ALA A 1 85 ? 32.862 27.855 -12.922 1.00 68.12 85 ALA A N 1
ATOM 729 C CA . ALA A 1 85 ? 33.638 27.323 -14.040 1.00 68.12 85 ALA A CA 1
ATOM 730 C C . ALA A 1 85 ? 34.063 28.416 -15.036 1.00 68.12 85 ALA A C 1
ATOM 732 O O . ALA A 1 85 ? 35.112 28.286 -15.665 1.00 68.12 85 ALA A O 1
ATOM 733 N N . TYR A 1 86 ? 33.301 29.513 -15.140 1.00 54.81 86 TYR A N 1
ATOM 734 C CA . TYR A 1 86 ? 33.611 30.649 -16.013 1.00 54.81 86 TYR A CA 1
ATOM 735 C C . TYR A 1 86 ? 33.486 31.987 -15.259 1.00 54.81 86 TYR A C 1
ATOM 737 O O . TYR A 1 86 ? 32.551 32.749 -15.497 1.00 54.81 86 TYR A O 1
ATOM 745 N N . PRO A 1 87 ? 34.433 32.323 -14.364 1.00 59.94 87 PRO A N 1
ATOM 746 C CA . PRO A 1 87 ? 34.336 33.508 -13.503 1.00 59.94 87 PRO A CA 1
ATOM 747 C C . PRO A 1 87 ? 34.500 34.854 -14.237 1.00 59.94 87 PRO A C 1
ATOM 749 O O . PRO A 1 87 ? 34.404 35.903 -13.608 1.00 59.94 87 PRO A O 1
ATOM 752 N N . PHE A 1 88 ? 34.764 34.861 -15.549 1.00 58.78 88 PHE A N 1
ATOM 753 C CA . PHE A 1 88 ? 35.111 36.070 -16.299 1.00 58.78 88 PHE A CA 1
ATOM 754 C C . PHE A 1 88 ? 34.323 36.167 -17.611 1.00 58.78 88 PHE A C 1
ATOM 756 O O . PHE A 1 88 ? 34.832 35.913 -18.701 1.00 58.78 88 PHE A O 1
ATOM 763 N N . LYS A 1 89 ? 33.044 36.533 -17.501 1.00 54.94 89 LYS A N 1
ATOM 764 C CA . LYS A 1 89 ? 32.258 37.061 -18.625 1.00 54.94 89 LYS A CA 1
ATOM 765 C C . LYS A 1 89 ? 31.356 38.205 -18.156 1.00 54.94 89 LYS A C 1
ATOM 767 O O . LYS A 1 89 ? 30.146 38.188 -18.319 1.00 54.94 89 LYS A O 1
ATOM 772 N N . THR A 1 90 ? 31.971 39.215 -17.551 1.00 61.75 90 THR A N 1
ATOM 773 C CA . THR A 1 90 ? 31.371 40.542 -17.378 1.00 61.75 90 THR A CA 1
ATOM 774 C C . THR A 1 90 ? 32.177 41.535 -18.201 1.00 61.75 90 THR A C 1
ATOM 776 O O . THR A 1 90 ? 33.167 42.070 -17.711 1.00 61.75 90 THR A O 1
ATOM 779 N N . SER A 1 91 ? 31.772 41.741 -19.453 1.00 50.34 91 SER A N 1
ATOM 780 C CA . SER A 1 91 ? 31.944 43.009 -20.174 1.00 50.34 91 SER A CA 1
ATOM 781 C C . SER A 1 91 ? 31.360 42.910 -21.585 1.00 50.34 91 SER A C 1
ATOM 783 O O . SER A 1 91 ? 31.980 42.378 -22.501 1.00 50.34 91 SER A O 1
ATOM 785 N N . THR A 1 92 ? 30.154 43.437 -21.771 1.00 43.25 92 THR A N 1
ATOM 786 C CA . THR A 1 92 ? 29.839 44.436 -22.806 1.00 43.25 92 THR A CA 1
ATOM 787 C C . THR A 1 92 ? 28.636 45.226 -22.312 1.00 43.25 92 THR A C 1
ATOM 789 O O . THR A 1 92 ? 27.719 44.578 -21.760 1.00 43.25 92 THR A O 1
#